Protein AF-A0A962Y9K4-F1 (afdb_monomer)

Sequence (153 aa):
ETKAPFVGHSGLPGYSQEDGKITQFDAKFTWKGKITIQTVYNKGKATDLSCYGRGTTPEDIENGDITLGFHESCHRADYVNYLKNNALPKPPELKIGMSASSYDTAAKAFNTAYDNYVKALRELWKKTDEVGHKLSTVESTGECYDHKIDEGS

pLDDT: mean 87.89, std 14.31, range [37.03, 97.81]

Structure (mmCIF, N/CA/C/O backbone):
data_AF-A0A962Y9K4-F1
#
_entry.id   AF-A0A962Y9K4-F1
#
loop_
_atom_site.group_PDB
_atom_site.id
_atom_site.type_symbol
_atom_site.label_atom_id
_atom_site.label_alt_id
_atom_site.label_comp_id
_atom_site.label_asym_id
_atom_site.label_entity_id
_atom_site.label_seq_id
_atom_site.pdbx_PDB_ins_code
_atom_site.Cartn_x
_atom_site.C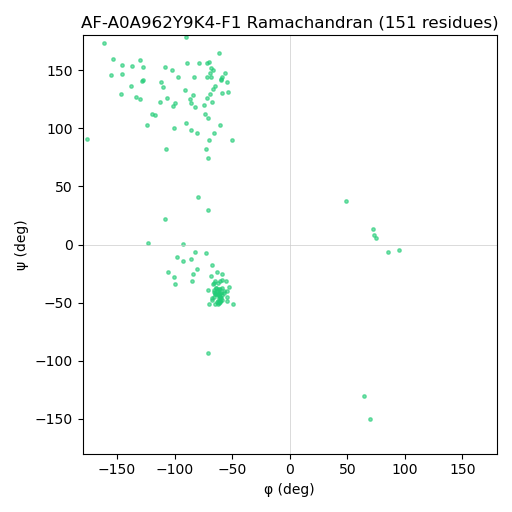artn_y
_atom_site.Cartn_z
_atom_site.occupancy
_atom_site.B_iso_or_equiv
_atom_site.auth_seq_id
_atom_site.auth_comp_id
_atom_site.auth_asym_id
_atom_site.auth_atom_id
_atom_site.pdbx_PDB_model_num
ATOM 1 N N . GLU A 1 1 ? 2.428 4.128 -12.870 1.00 56.69 1 GLU A N 1
ATOM 2 C CA . GLU A 1 1 ? 2.699 3.973 -11.436 1.00 56.69 1 GLU A CA 1
ATOM 3 C C . GLU A 1 1 ? 1.639 3.084 -10.798 1.00 56.69 1 GLU A C 1
ATOM 5 O O . GLU A 1 1 ? 0.447 3.411 -10.791 1.00 56.69 1 GLU A O 1
ATOM 10 N N . THR A 1 2 ? 2.056 1.926 -10.302 1.00 48.62 2 THR A N 1
ATOM 11 C CA . THR A 1 2 ? 1.215 1.029 -9.511 1.00 48.62 2 THR A CA 1
ATOM 12 C C . THR A 1 2 ? 1.013 1.610 -8.130 1.00 48.62 2 THR A C 1
ATOM 14 O O . THR A 1 2 ? 1.929 1.676 -7.321 1.00 48.62 2 THR A O 1
ATOM 17 N N . LYS A 1 3 ? -0.224 2.012 -7.845 1.00 50.84 3 LYS A N 1
ATOM 18 C CA . LYS A 1 3 ? -0.622 2.484 -6.522 1.00 50.84 3 LYS A CA 1
ATOM 19 C C . LYS A 1 3 ? -1.546 1.444 -5.917 1.00 50.84 3 LYS A C 1
ATOM 21 O O . LYS A 1 3 ? -2.464 0.952 -6.568 1.00 50.84 3 LYS A O 1
ATOM 26 N N . ALA A 1 4 ? -1.335 1.118 -4.650 1.00 41.47 4 ALA A N 1
ATOM 27 C CA . ALA A 1 4 ? -2.377 0.505 -3.842 1.00 41.47 4 ALA A CA 1
ATOM 28 C C . ALA A 1 4 ? -3.227 1.651 -3.262 1.00 41.47 4 ALA A C 1
ATOM 30 O O . ALA A 1 4 ? -2.793 2.270 -2.284 1.00 41.47 4 ALA A O 1
ATOM 31 N N . PRO A 1 5 ? -4.397 2.005 -3.842 1.00 41.22 5 PRO A N 1
ATOM 32 C CA . PRO A 1 5 ? -5.288 2.976 -3.224 1.00 41.22 5 PRO A CA 1
ATOM 33 C C . PRO A 1 5 ? -5.818 2.365 -1.930 1.00 41.22 5 PRO A C 1
ATOM 35 O O . PRO A 1 5 ? -6.758 1.572 -1.918 1.00 41.22 5 PRO A O 1
ATOM 38 N N . PHE A 1 6 ? -5.166 2.699 -0.825 1.00 40.12 6 PHE A N 1
ATOM 39 C CA . PHE A 1 6 ? -5.578 2.246 0.485 1.00 40.12 6 PHE A CA 1
ATOM 40 C C . PHE A 1 6 ? -6.341 3.363 1.189 1.00 40.12 6 PHE A C 1
ATOM 42 O O . PHE A 1 6 ? -5.749 4.303 1.719 1.00 40.12 6 PHE A O 1
ATOM 49 N N . VAL A 1 7 ? -7.668 3.249 1.166 1.00 38.88 7 VAL A N 1
ATOM 50 C CA . VAL A 1 7 ? -8.590 4.082 1.942 1.00 38.88 7 VAL A CA 1
ATOM 51 C C . VAL A 1 7 ? -9.157 3.203 3.051 1.00 38.88 7 VAL A C 1
ATOM 53 O O . VAL A 1 7 ? -10.216 2.600 2.912 1.00 38.88 7 VAL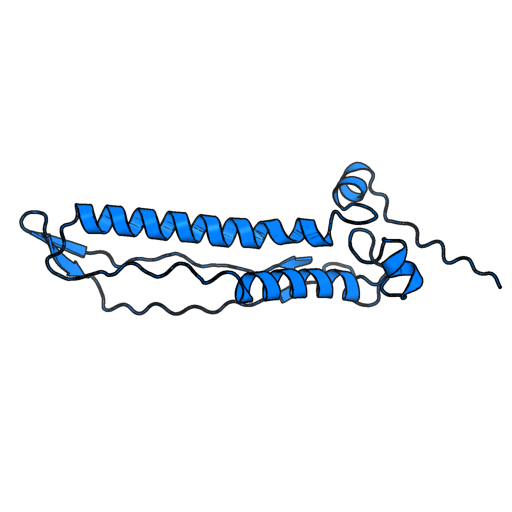 A O 1
ATOM 56 N N . GLY A 1 8 ? -8.400 3.064 4.135 1.00 37.03 8 GLY A N 1
ATOM 57 C CA . GLY A 1 8 ? -8.845 2.388 5.346 1.00 37.03 8 GLY A CA 1
ATOM 58 C C . GLY A 1 8 ? -8.858 3.380 6.498 1.00 37.03 8 GLY A C 1
ATOM 59 O O . GLY A 1 8 ? -7.799 3.827 6.920 1.00 37.03 8 GLY A O 1
ATOM 60 N N . HIS A 1 9 ? -10.043 3.739 6.991 1.00 44.59 9 HIS A N 1
ATOM 61 C CA . HIS A 1 9 ? -10.169 4.292 8.339 1.00 44.59 9 HIS A CA 1
ATOM 62 C C . HIS A 1 9 ? -10.251 3.103 9.292 1.00 44.59 9 HIS A C 1
ATOM 64 O O . HIS A 1 9 ? -11.073 2.208 9.090 1.00 44.59 9 HIS A O 1
ATOM 70 N N . SER A 1 10 ? -9.424 3.083 10.331 1.00 52.69 10 SER A N 1
ATOM 71 C CA . SER A 1 10 ? -9.381 2.033 11.353 1.00 52.69 10 SER A CA 1
ATOM 72 C C . SER A 1 10 ? -10.595 2.056 12.292 1.00 52.69 10 SER A C 1
ATOM 74 O O . SER A 1 10 ? -10.450 1.701 13.453 1.00 52.69 10 SER A O 1
ATOM 76 N N . GLY A 1 11 ? -11.768 2.501 11.819 1.00 64.69 11 GLY A N 1
ATOM 77 C CA . GLY A 1 11 ? -12.921 2.935 12.613 1.00 64.69 11 GLY A CA 1
ATOM 78 C C . GLY A 1 11 ? -13.323 1.940 13.695 1.00 64.69 11 GLY A C 1
ATOM 79 O O . GLY A 1 11 ? -14.121 1.036 13.455 1.00 64.69 11 GLY A O 1
ATOM 80 N N . LEU A 1 12 ? -12.744 2.105 14.883 1.00 78.69 12 LEU A N 1
ATOM 81 C CA . LEU A 1 12 ? -13.122 1.366 16.075 1.00 78.69 12 LEU A CA 1
ATOM 82 C C . LEU A 1 12 ? -14.486 1.894 16.543 1.00 78.69 12 LEU A C 1
ATOM 84 O O . LEU A 1 12 ? -14.764 3.086 16.381 1.00 78.69 12 LEU A O 1
ATOM 88 N N . PRO A 1 13 ? -15.358 1.027 17.080 1.00 86.25 13 PRO A N 1
ATOM 89 C CA . PRO A 1 13 ? -16.689 1.435 17.512 1.00 86.25 13 PRO A CA 1
ATOM 90 C C . PRO A 1 13 ? -16.596 2.422 18.680 1.00 86.25 13 PRO A C 1
ATOM 92 O O . PRO A 1 13 ? -15.852 2.187 19.628 1.00 86.25 13 PRO A O 1
ATOM 95 N N . GLY A 1 14 ? -17.394 3.489 18.654 1.00 87.12 14 GLY A N 1
ATOM 96 C CA . GLY A 1 14 ? -17.603 4.307 19.849 1.00 87.12 14 GLY A CA 1
ATOM 97 C C . GLY A 1 14 ? -18.242 3.496 20.986 1.00 87.12 14 GLY A C 1
ATOM 98 O O . GLY A 1 14 ? -18.729 2.374 20.777 1.00 87.12 14 GLY A O 1
ATOM 99 N N . TYR A 1 15 ? -18.192 4.034 22.204 1.00 90.88 15 TYR A N 1
ATOM 100 C CA . TYR A 1 15 ? -18.695 3.355 23.393 1.00 90.88 15 TYR A CA 1
ATOM 101 C C . TYR A 1 15 ? -19.308 4.315 24.413 1.00 90.88 15 TYR A C 1
ATOM 103 O O . TYR A 1 15 ? -18.915 5.475 24.531 1.00 90.88 15 TYR A O 1
ATOM 111 N N . SER A 1 16 ? -20.219 3.770 25.216 1.00 92.38 16 SER A N 1
ATOM 112 C CA . SER A 1 16 ? -20.703 4.371 26.460 1.00 92.38 16 SER A CA 1
ATOM 113 C C . SER A 1 16 ? -20.046 3.696 27.663 1.00 92.38 16 SER A C 1
ATOM 115 O O . SER A 1 16 ? -19.704 2.508 27.612 1.00 92.38 16 SER A O 1
ATOM 117 N N . GLN A 1 17 ? -19.866 4.446 28.750 1.00 94.31 17 GLN A N 1
ATOM 118 C CA . GLN A 1 17 ? -19.257 3.937 29.976 1.00 94.31 17 GLN A CA 1
ATOM 119 C C . GLN A 1 17 ? -19.984 4.389 31.242 1.00 94.31 17 GLN A C 1
ATOM 121 O O . GLN A 1 17 ? -20.570 5.469 31.280 1.00 94.31 17 GLN A O 1
ATOM 126 N N . GLU A 1 18 ? -19.858 3.577 32.286 1.00 94.31 18 GLU A N 1
ATOM 127 C CA . GLU A 1 18 ? -20.294 3.851 33.656 1.00 94.31 18 GLU A CA 1
ATOM 128 C C . GLU A 1 18 ? -19.195 3.370 34.612 1.00 94.31 18 GLU A C 1
ATOM 130 O O . GLU A 1 18 ? -18.577 2.328 34.375 1.00 94.31 18 GLU A O 1
ATOM 135 N N . ASP A 1 19 ? -18.865 4.167 35.631 1.00 95.06 19 ASP A N 1
ATOM 136 C CA . ASP A 1 19 ? -17.759 3.900 36.568 1.00 95.06 19 ASP A CA 1
ATOM 137 C C . ASP A 1 19 ? -16.424 3.527 35.883 1.00 95.06 19 ASP A C 1
ATOM 139 O O . ASP A 1 19 ? -15.669 2.659 36.330 1.00 95.06 19 ASP A O 1
ATOM 143 N N . GLY A 1 20 ? -16.135 4.169 34.743 1.00 92.25 20 GLY A N 1
ATOM 144 C CA . GLY A 1 20 ? -14.918 3.946 33.953 1.00 92.25 20 GLY A CA 1
ATOM 145 C C . GLY A 1 20 ? -14.877 2.621 33.181 1.00 92.25 20 GLY A C 1
ATOM 146 O O . GLY A 1 20 ? -13.833 2.272 32.617 1.00 92.25 20 GLY A O 1
ATOM 147 N N . LYS A 1 21 ? -15.983 1.867 33.150 1.00 95.81 21 LYS A N 1
ATOM 148 C CA . LYS A 1 21 ? -16.128 0.608 32.410 1.00 95.81 21 LYS A CA 1
ATOM 149 C C . LYS A 1 21 ? -17.099 0.766 31.256 1.00 95.81 21 LYS A C 1
ATOM 151 O O . LYS A 1 21 ? -18.157 1.367 31.391 1.00 95.81 21 LYS A O 1
ATOM 156 N N . ILE A 1 22 ? -16.757 0.158 30.130 1.00 94.25 22 ILE A N 1
ATOM 157 C CA . ILE A 1 22 ? -17.603 0.139 28.942 1.00 94.25 22 ILE A CA 1
ATOM 158 C C . ILE A 1 22 ? -18.845 -0.696 29.221 1.00 94.25 22 ILE A C 1
ATOM 160 O O . ILE A 1 22 ? -18.741 -1.880 29.540 1.00 94.25 22 ILE A O 1
ATOM 164 N N . THR A 1 23 ? -20.015 -0.097 29.056 1.00 95.94 23 THR A N 1
ATOM 165 C CA . THR A 1 23 ? -21.309 -0.771 29.219 1.00 95.94 23 THR A CA 1
ATOM 166 C C . THR A 1 23 ? -21.909 -1.159 27.874 1.00 95.94 23 THR A C 1
ATOM 168 O O . THR A 1 23 ? -22.612 -2.164 27.777 1.00 95.94 23 THR A O 1
ATOM 171 N N . GLN A 1 24 ? -21.576 -0.418 26.815 1.00 93.50 24 GLN A N 1
ATOM 172 C CA . GLN A 1 24 ? -22.113 -0.626 25.477 1.00 93.50 24 GLN A CA 1
ATOM 173 C C . GLN A 1 24 ? -21.155 -0.091 24.404 1.00 93.50 24 GLN A C 1
ATOM 175 O O . GLN A 1 24 ? -20.507 0.932 24.603 1.00 93.50 24 GLN A O 1
ATOM 180 N N . PHE A 1 25 ? -21.118 -0.764 23.250 1.00 91.25 25 PHE A N 1
ATOM 181 C CA . PHE A 1 25 ? -20.581 -0.211 22.004 1.00 91.25 25 PHE A CA 1
ATOM 182 C C . PHE A 1 25 ? -21.718 0.343 21.145 1.00 91.25 25 PHE A C 1
ATOM 184 O O . PHE A 1 25 ? -22.800 -0.248 21.089 1.00 91.25 25 PHE A O 1
ATOM 191 N N . ASP A 1 26 ? -21.458 1.438 20.439 1.00 87.00 26 ASP A N 1
ATOM 192 C CA . ASP A 1 26 ? -22.488 2.201 19.719 1.00 87.00 26 ASP A CA 1
ATOM 193 C C . ASP A 1 26 ? -23.094 1.435 18.532 1.00 87.00 26 ASP A C 1
ATOM 195 O O . ASP A 1 26 ? -24.179 1.761 18.053 1.00 87.00 26 ASP A O 1
ATOM 199 N N . ALA A 1 27 ? -22.421 0.382 18.060 1.00 80.50 27 ALA A N 1
ATOM 200 C CA . ALA A 1 27 ? -22.921 -0.491 17.009 1.00 80.50 27 ALA A CA 1
ATOM 201 C C . ALA A 1 27 ? -22.326 -1.901 17.097 1.00 80.50 27 ALA A C 1
ATOM 203 O O . ALA A 1 27 ? -21.245 -2.121 17.645 1.00 80.50 27 ALA A O 1
ATOM 204 N N . LYS A 1 28 ? -23.007 -2.868 16.468 1.00 81.12 28 LYS A N 1
ATOM 205 C CA . LYS A 1 28 ? -22.383 -4.148 16.109 1.00 81.12 28 LYS A CA 1
ATOM 206 C C . LYS A 1 28 ? -21.325 -3.887 15.041 1.00 81.12 28 LYS A C 1
ATOM 208 O O . LYS A 1 28 ? -21.604 -3.206 14.057 1.00 81.12 28 LYS A O 1
ATOM 213 N N . PHE A 1 29 ? -20.145 -4.469 15.201 1.00 81.81 29 PHE A N 1
ATOM 214 C CA . PHE A 1 29 ? -19.036 -4.278 14.271 1.00 81.81 29 PHE A CA 1
ATOM 215 C C . PHE A 1 29 ? -18.466 -5.614 13.794 1.00 81.81 29 PHE A C 1
ATOM 217 O O . PHE A 1 29 ? -18.558 -6.648 14.455 1.00 81.81 29 PHE A O 1
ATOM 224 N N . THR A 1 30 ? -17.884 -5.602 12.599 1.00 81.31 30 THR A N 1
ATOM 225 C CA . THR A 1 30 ? -17.120 -6.719 12.038 1.00 81.31 30 THR A CA 1
ATOM 226 C C . THR A 1 30 ? -16.006 -6.143 11.186 1.00 81.31 30 THR A C 1
ATOM 228 O O . THR A 1 30 ? -16.256 -5.319 10.309 1.00 81.31 30 THR A O 1
ATOM 231 N N . TRP A 1 31 ? -14.783 -6.603 11.418 1.00 79.00 31 TRP A N 1
ATOM 232 C CA . TRP A 1 31 ? -13.626 -6.176 10.644 1.00 79.00 31 TRP A CA 1
ATOM 233 C C . TRP A 1 31 ? -13.555 -6.965 9.341 1.00 79.00 31 TRP A C 1
ATOM 235 O O . TRP A 1 31 ? -13.427 -8.189 9.350 1.00 79.00 31 TRP A O 1
ATOM 245 N N . LYS A 1 32 ? -13.652 -6.262 8.212 1.00 80.69 32 LYS A N 1
ATOM 246 C CA . LYS A 1 32 ? -13.453 -6.814 6.868 1.00 80.69 32 LYS A CA 1
ATOM 247 C C . LYS A 1 32 ? -12.450 -5.941 6.129 1.00 80.69 32 LYS A C 1
ATOM 249 O O . LYS A 1 32 ? -12.490 -4.721 6.246 1.00 80.69 32 LYS A O 1
ATOM 254 N N . GLY A 1 33 ? -11.568 -6.569 5.360 1.00 75.19 33 GLY A N 1
ATOM 255 C CA . GLY A 1 33 ? -10.575 -5.878 4.546 1.00 75.19 33 GLY A CA 1
ATOM 256 C C . GLY A 1 33 ? -10.635 -6.349 3.101 1.00 75.19 33 GLY A C 1
ATOM 257 O O . GLY A 1 33 ? -10.817 -7.536 2.836 1.00 75.19 33 GLY A O 1
ATOM 258 N N . LYS A 1 34 ? -10.459 -5.416 2.166 1.00 83.38 34 LYS A N 1
ATOM 259 C CA . LYS A 1 34 ? -10.169 -5.701 0.761 1.00 83.38 34 LYS A CA 1
ATOM 260 C C . LYS A 1 34 ? -8.973 -4.853 0.362 1.00 83.38 34 LYS A C 1
ATOM 262 O O . LYS A 1 34 ? -9.016 -3.636 0.507 1.00 83.38 34 LYS A O 1
ATOM 267 N N . ILE A 1 35 ? -7.931 -5.495 -0.151 1.00 82.75 35 ILE A N 1
ATOM 268 C CA . ILE A 1 35 ? -6.773 -4.805 -0.717 1.00 82.75 35 ILE A CA 1
ATOM 269 C C . ILE A 1 35 ? -6.855 -4.949 -2.229 1.00 82.75 35 ILE A C 1
ATOM 271 O O . ILE A 1 35 ? -6.992 -6.056 -2.745 1.00 82.75 35 ILE A O 1
ATOM 275 N N . THR A 1 36 ? -6.803 -3.818 -2.926 1.00 87.31 36 THR A N 1
ATOM 276 C CA . THR A 1 36 ? -6.769 -3.774 -4.387 1.00 87.31 36 THR A CA 1
ATOM 277 C C . THR A 1 36 ? -5.406 -3.243 -4.802 1.00 87.31 36 THR A C 1
ATOM 279 O O . THR A 1 36 ? -5.024 -2.152 -4.388 1.00 87.31 36 THR A O 1
ATOM 282 N N . ILE A 1 37 ? -4.674 -4.020 -5.599 1.00 87.62 37 ILE A N 1
ATOM 283 C CA . ILE A 1 37 ? -3.434 -3.577 -6.241 1.00 87.62 37 ILE A CA 1
ATOM 284 C C . ILE A 1 37 ? -3.802 -3.206 -7.671 1.00 87.62 37 ILE A C 1
ATOM 286 O O . ILE A 1 37 ? -4.349 -4.043 -8.392 1.00 87.62 37 ILE A O 1
ATOM 290 N N . GLN A 1 38 ? -3.535 -1.964 -8.065 1.00 89.38 38 GLN A N 1
ATOM 291 C CA . GLN A 1 38 ? -3.880 -1.467 -9.388 1.00 89.38 38 GLN A CA 1
ATOM 292 C C . GLN A 1 38 ? -2.701 -0.725 -10.007 1.00 89.38 38 GLN A C 1
ATOM 294 O O . GLN A 1 38 ? -2.167 0.224 -9.436 1.00 89.38 38 GLN A O 1
ATOM 299 N N . THR A 1 39 ? -2.342 -1.133 -11.217 1.00 88.31 39 THR A N 1
ATOM 300 C CA . THR A 1 39 ? -1.408 -0.393 -12.059 1.00 88.31 39 THR A CA 1
ATOM 301 C C . THR A 1 39 ? -2.166 0.655 -12.858 1.00 88.31 39 THR A C 1
ATOM 303 O O . THR A 1 39 ? -3.124 0.323 -13.559 1.00 88.31 39 THR A O 1
ATOM 306 N N . VAL A 1 40 ? -1.747 1.917 -12.753 1.00 88.00 40 VAL A N 1
ATOM 307 C CA . VAL A 1 40 ? -2.276 3.015 -13.568 1.00 88.00 40 VAL A CA 1
ATOM 308 C C . VAL A 1 40 ? -1.131 3.607 -14.378 1.00 88.00 40 VAL A C 1
ATOM 310 O O . VAL A 1 40 ? -0.200 4.203 -13.834 1.00 88.00 40 VAL A O 1
ATOM 313 N N . TYR A 1 41 ? -1.192 3.431 -15.694 1.00 83.62 41 TYR A N 1
ATOM 314 C CA . TYR A 1 41 ? -0.275 4.075 -16.626 1.00 83.62 41 TYR A CA 1
ATOM 315 C C . TYR A 1 41 ? -0.830 5.465 -16.950 1.00 83.62 41 TYR A C 1
ATOM 317 O O . TYR A 1 41 ? -1.974 5.573 -17.379 1.00 83.62 41 TYR A O 1
ATOM 325 N N . ASN A 1 42 ? -0.057 6.526 -16.690 1.00 81.81 42 ASN A N 1
ATOM 326 C CA . ASN A 1 42 ? -0.497 7.904 -16.940 1.00 81.81 42 ASN A CA 1
ATOM 327 C C . ASN A 1 42 ? -0.550 8.194 -18.452 1.00 81.81 42 ASN A C 1
ATOM 329 O O . ASN A 1 42 ? -1.551 7.937 -19.109 1.00 81.81 42 ASN A O 1
ATOM 333 N N . LYS A 1 43 ? 0.533 8.741 -19.019 1.00 84.81 43 LYS A N 1
ATOM 334 C CA . LYS A 1 43 ? 0.648 9.003 -20.465 1.00 84.81 43 LYS A CA 1
ATOM 335 C C . LYS A 1 43 ? 1.312 7.857 -21.239 1.00 84.81 43 LYS A C 1
ATOM 337 O O . LYS A 1 43 ? 1.244 7.856 -22.462 1.00 84.81 43 LYS A O 1
ATOM 342 N N . GLY A 1 44 ? 1.960 6.929 -20.536 1.00 88.00 44 GLY A N 1
ATOM 343 C CA . GLY A 1 44 ? 2.647 5.783 -21.130 1.00 88.00 44 GLY A CA 1
ATOM 344 C C . GLY A 1 44 ? 1.752 4.556 -21.289 1.00 88.00 44 GLY A C 1
ATOM 345 O O . GLY A 1 44 ? 0.588 4.544 -20.881 1.00 88.00 44 GLY A O 1
ATOM 346 N N . LYS A 1 45 ? 2.325 3.502 -21.859 1.00 95.06 45 LYS A N 1
ATOM 347 C CA . LYS A 1 45 ? 1.721 2.184 -22.069 1.00 95.06 45 LYS A CA 1
ATOM 348 C C . LYS A 1 45 ? 2.661 1.099 -21.561 1.00 95.06 45 LYS A C 1
ATOM 350 O O . LYS A 1 45 ? 3.866 1.296 -21.477 1.00 95.06 45 LYS A O 1
ATOM 355 N N . ALA A 1 46 ? 2.115 -0.080 -21.280 1.00 96.00 46 ALA A N 1
ATOM 356 C CA . ALA A 1 46 ? 2.903 -1.217 -20.803 1.00 96.00 46 ALA A CA 1
ATOM 357 C C . ALA A 1 46 ? 4.028 -1.641 -21.771 1.00 96.00 46 ALA A C 1
ATOM 359 O O . ALA A 1 46 ? 5.012 -2.220 -21.337 1.00 96.00 46 ALA A O 1
ATOM 360 N N . THR A 1 47 ? 3.893 -1.360 -23.066 1.00 96.19 47 THR A N 1
ATOM 361 C CA . THR A 1 47 ? 4.901 -1.683 -24.088 1.00 96.19 47 THR A CA 1
ATOM 362 C C . THR A 1 47 ? 5.994 -0.630 -24.237 1.00 96.19 47 THR A C 1
ATOM 364 O O . THR A 1 47 ? 6.966 -0.885 -24.937 1.00 96.19 47 THR A O 1
ATOM 367 N N . ASP A 1 48 ? 5.827 0.556 -23.647 1.00 95.94 48 ASP A N 1
ATOM 368 C CA . ASP A 1 48 ? 6.831 1.616 -23.742 1.00 95.94 48 ASP A CA 1
ATOM 369 C C . ASP A 1 48 ? 8.072 1.223 -22.934 1.00 95.94 48 ASP A C 1
ATOM 371 O O . ASP A 1 48 ? 7.979 0.418 -22.009 1.00 95.94 48 ASP A O 1
ATOM 375 N N . LEU A 1 49 ? 9.233 1.788 -23.260 1.00 96.19 49 LEU A N 1
ATOM 376 C CA . LEU A 1 49 ? 10.463 1.541 -22.509 1.00 96.19 49 LEU A CA 1
ATOM 377 C C . LEU A 1 49 ? 10.394 2.158 -21.110 1.00 96.19 49 LEU A C 1
ATOM 379 O O . LEU A 1 49 ? 9.828 3.237 -20.909 1.00 96.19 49 LEU A O 1
ATOM 383 N N . SER A 1 50 ? 10.990 1.473 -20.140 1.00 96.06 50 SER A N 1
ATOM 384 C CA . SER A 1 50 ? 11.112 1.981 -18.783 1.00 96.06 50 SER A CA 1
ATOM 385 C C . SER A 1 50 ? 12.136 3.111 -18.740 1.00 96.06 50 SER A C 1
ATOM 387 O O . SER A 1 50 ? 13.269 2.960 -19.186 1.00 96.06 50 SER A O 1
ATOM 389 N N . CYS A 1 51 ? 11.741 4.259 -18.206 1.00 95.56 51 CYS A N 1
ATOM 390 C CA . CYS A 1 51 ? 12.605 5.435 -18.109 1.00 95.56 51 CYS A CA 1
ATOM 391 C C . CYS A 1 51 ? 13.571 5.349 -16.912 1.00 95.56 51 CYS A C 1
ATOM 393 O O . CYS A 1 51 ? 14.583 6.043 -16.904 1.00 95.56 51 CYS A O 1
ATOM 395 N N . TYR A 1 52 ? 13.255 4.526 -15.906 1.00 96.19 52 TYR A N 1
ATOM 396 C CA . TYR A 1 52 ? 13.981 4.390 -14.642 1.00 96.19 52 TYR A CA 1
ATOM 397 C C . TYR A 1 52 ? 13.623 3.066 -13.949 1.00 96.19 52 TYR A C 1
ATOM 399 O O . TYR A 1 52 ? 12.704 2.356 -14.358 1.00 96.19 52 TYR A O 1
ATOM 407 N N . GLY A 1 53 ? 14.302 2.741 -12.855 1.00 97.25 53 GLY A N 1
ATOM 408 C CA . GLY A 1 53 ? 13.991 1.588 -12.035 1.00 97.25 53 GLY A CA 1
ATOM 409 C C . GLY A 1 53 ? 14.316 0.269 -12.731 1.00 97.25 53 GLY A C 1
ATOM 410 O O . GLY A 1 53 ? 15.183 0.169 -13.607 1.00 97.25 53 GLY A O 1
ATOM 411 N N . ARG A 1 54 ? 13.547 -0.762 -12.381 1.00 97.81 54 ARG A N 1
ATOM 412 C CA . ARG A 1 54 ? 13.516 -2.010 -13.150 1.00 97.81 54 ARG A CA 1
ATOM 413 C C . ARG A 1 54 ? 13.184 -1.734 -14.615 1.00 97.81 54 ARG A C 1
ATOM 415 O O . ARG A 1 54 ? 12.369 -0.866 -14.937 1.00 97.81 54 ARG A O 1
ATOM 422 N N . GLY A 1 55 ? 13.872 -2.461 -15.482 1.00 96.75 55 GLY A N 1
ATOM 423 C CA . GLY A 1 55 ? 13.932 -2.232 -16.918 1.00 96.75 55 GLY A CA 1
ATOM 424 C C . GLY A 1 55 ? 15.131 -1.410 -17.370 1.00 96.75 55 GLY A C 1
ATOM 425 O O . GLY A 1 55 ? 15.324 -1.274 -18.564 1.00 96.75 55 GLY A O 1
ATOM 426 N N . THR A 1 56 ? 15.953 -0.886 -16.457 1.00 97.19 56 THR A N 1
ATOM 427 C CA . THR A 1 56 ? 17.142 -0.079 -16.808 1.00 97.19 56 THR A CA 1
ATOM 428 C C . THR A 1 56 ? 18.449 -0.635 -16.239 1.00 97.19 56 THR A C 1
ATOM 430 O O . THR A 1 56 ? 19.511 -0.036 -16.403 1.00 97.19 56 THR A O 1
ATOM 433 N N . THR A 1 57 ? 18.397 -1.771 -15.534 1.00 96.56 57 THR A N 1
ATOM 434 C CA . THR A 1 57 ? 19.615 -2.455 -15.081 1.00 96.56 57 THR A CA 1
ATOM 435 C C . THR A 1 57 ? 20.239 -3.251 -16.235 1.00 96.56 57 THR A C 1
ATOM 437 O O . THR A 1 57 ? 19.512 -3.656 -17.141 1.00 96.56 57 THR A O 1
ATOM 440 N N . PRO A 1 58 ? 21.554 -3.542 -16.205 1.00 95.25 58 PRO A N 1
ATOM 441 C CA . PRO A 1 58 ? 22.177 -4.396 -17.219 1.00 95.25 58 PRO A CA 1
ATOM 442 C C . PRO A 1 58 ? 21.500 -5.766 -17.365 1.00 95.25 58 PRO A C 1
ATOM 444 O O . PRO A 1 58 ? 21.299 -6.221 -18.482 1.00 95.25 58 PRO A O 1
ATOM 447 N N . GLU A 1 59 ? 21.093 -6.381 -16.250 1.00 95.81 59 GLU A N 1
ATOM 448 C CA . GLU A 1 59 ? 20.379 -7.665 -16.244 1.00 95.81 59 GLU A CA 1
ATOM 449 C C . GLU A 1 59 ? 18.998 -7.553 -16.903 1.00 95.81 59 GLU A C 1
ATOM 451 O O . GLU A 1 59 ? 18.621 -8.413 -17.694 1.00 95.81 59 GLU A O 1
ATOM 456 N N . ASP A 1 60 ? 18.245 -6.484 -16.620 1.00 96.94 60 ASP A N 1
ATOM 457 C CA . ASP A 1 60 ? 16.947 -6.280 -17.270 1.00 96.94 60 ASP A CA 1
ATOM 458 C C . ASP A 1 60 ? 17.116 -6.088 -18.789 1.00 96.94 60 ASP A C 1
ATOM 460 O O . ASP A 1 60 ? 16.315 -6.594 -19.571 1.00 96.94 60 ASP A O 1
ATOM 464 N N . ILE A 1 61 ? 18.176 -5.393 -19.218 1.00 95.56 61 ILE A N 1
ATOM 465 C CA . ILE A 1 61 ? 18.478 -5.154 -20.637 1.00 95.56 61 ILE A CA 1
ATOM 466 C C . ILE A 1 61 ? 18.869 -6.454 -21.342 1.00 95.56 61 ILE A C 1
ATOM 468 O O . ILE A 1 61 ? 18.316 -6.758 -22.397 1.00 95.56 61 ILE A O 1
ATOM 472 N N . GLU A 1 62 ? 19.768 -7.239 -20.747 1.00 94.94 62 GLU A N 1
ATOM 473 C CA . GLU A 1 62 ? 20.198 -8.539 -21.277 1.00 94.94 62 GLU A CA 1
ATOM 474 C C . GLU A 1 62 ? 19.015 -9.509 -21.437 1.00 94.94 62 GLU A C 1
ATOM 476 O O . GLU A 1 62 ? 18.922 -10.223 -22.435 1.00 94.94 62 GLU A O 1
ATOM 481 N N . ASN A 1 63 ? 18.066 -9.479 -20.498 1.00 95.62 63 ASN A N 1
ATOM 482 C CA . ASN A 1 63 ? 16.872 -10.325 -20.522 1.00 95.62 63 ASN A CA 1
ATOM 483 C C . ASN A 1 63 ? 15.733 -9.782 -21.409 1.00 95.62 63 ASN A C 1
ATOM 485 O O . ASN A 1 63 ? 14.725 -10.466 -21.596 1.00 95.62 63 ASN A O 1
ATOM 489 N N . GLY A 1 64 ? 15.857 -8.568 -21.959 1.00 95.44 64 GLY A N 1
ATOM 490 C CA . GLY A 1 64 ? 14.787 -7.907 -22.717 1.00 95.44 64 GLY A CA 1
ATOM 491 C C . GLY A 1 64 ? 13.621 -7.400 -21.854 1.00 95.44 64 GLY A C 1
ATOM 492 O O . GLY A 1 64 ? 12.579 -6.998 -22.376 1.00 95.44 64 GLY A O 1
ATOM 493 N N . ASP A 1 65 ? 13.800 -7.356 -20.538 1.00 97.50 65 ASP A N 1
ATOM 494 C CA . ASP A 1 65 ? 12.842 -6.910 -19.528 1.00 97.50 65 ASP A CA 1
ATOM 495 C C . ASP A 1 65 ? 12.795 -5.371 -19.418 1.00 97.50 65 ASP A C 1
ATOM 497 O O . ASP A 1 65 ? 12.719 -4.783 -18.348 1.00 97.50 65 ASP A O 1
ATOM 501 N N . ILE A 1 66 ? 12.831 -4.668 -20.546 1.00 97.19 66 ILE A N 1
ATOM 502 C CA . ILE A 1 66 ? 13.101 -3.219 -20.600 1.00 97.19 66 ILE A CA 1
ATOM 503 C C . ILE A 1 66 ? 11.853 -2.332 -20.571 1.00 97.19 66 ILE A C 1
ATOM 505 O O . ILE A 1 66 ? 11.943 -1.108 -20.654 1.00 97.19 66 ILE A O 1
ATOM 509 N N . THR A 1 67 ? 10.663 -2.925 -20.491 1.00 97.25 67 THR A N 1
ATOM 510 C CA . THR A 1 67 ? 9.399 -2.196 -20.668 1.00 97.25 67 THR A CA 1
ATOM 511 C C . THR A 1 67 ? 8.847 -1.622 -19.364 1.00 97.25 67 THR A C 1
ATOM 513 O O . THR A 1 67 ? 9.065 -2.139 -18.269 1.00 97.25 67 THR A O 1
ATOM 516 N N . LEU A 1 68 ? 8.022 -0.584 -19.477 1.00 96.19 68 LEU A N 1
ATOM 517 C CA . LEU A 1 68 ? 7.228 -0.040 -18.383 1.00 96.19 68 LEU A CA 1
ATOM 518 C C . LEU A 1 68 ? 6.253 -1.094 -17.829 1.00 96.19 68 LEU A C 1
ATOM 520 O O . LEU A 1 68 ? 5.941 -1.107 -16.644 1.00 96.19 68 LEU A O 1
ATOM 524 N N . GLY A 1 69 ? 5.773 -2.014 -18.665 1.00 97.06 69 GLY A N 1
ATOM 525 C CA . GLY A 1 69 ? 4.969 -3.159 -18.243 1.00 97.06 69 GLY A CA 1
ATOM 526 C C . GLY A 1 69 ? 5.721 -4.073 -17.281 1.00 97.06 69 GLY A C 1
ATOM 527 O O . GLY A 1 69 ? 5.170 -4.447 -16.244 1.00 97.06 69 GLY A O 1
ATOM 528 N N . PHE A 1 70 ? 6.982 -4.377 -17.593 1.00 97.75 70 PHE A N 1
ATOM 529 C CA . PHE A 1 70 ? 7.863 -5.131 -16.707 1.00 97.75 70 PHE A CA 1
ATOM 530 C C . PHE A 1 70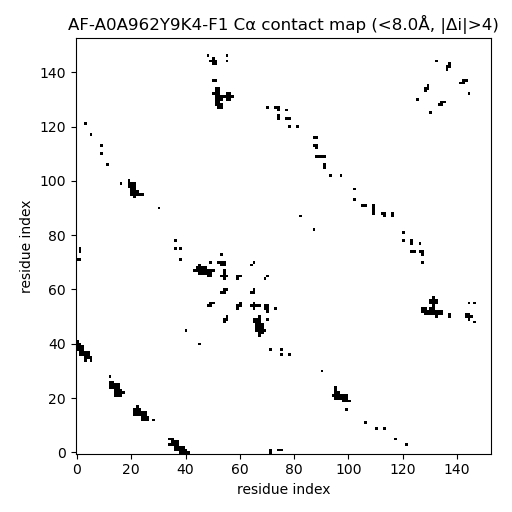 ? 8.106 -4.388 -15.392 1.00 97.75 70 PHE A C 1
ATOM 532 O O . PHE A 1 70 ? 7.836 -4.943 -14.326 1.00 97.75 70 PHE A O 1
ATOM 539 N N . HIS A 1 71 ? 8.500 -3.117 -15.470 1.00 97.06 71 HIS A N 1
ATOM 540 C CA . HIS A 1 71 ? 8.699 -2.253 -14.308 1.00 97.06 71 HIS A CA 1
ATOM 541 C C . HIS A 1 71 ? 7.492 -2.289 -13.352 1.00 97.06 71 HIS A C 1
ATOM 543 O O . HIS A 1 71 ? 7.612 -2.586 -12.165 1.00 97.06 71 HIS A O 1
ATOM 549 N N . GLU A 1 72 ? 6.282 -2.079 -13.869 1.00 95.81 72 GLU A N 1
ATOM 550 C CA . GLU A 1 72 ? 5.066 -2.101 -13.048 1.00 95.81 72 GLU A CA 1
ATOM 551 C C . GLU A 1 72 ? 4.714 -3.501 -12.516 1.00 95.81 72 GLU A C 1
ATOM 553 O O . GLU A 1 72 ? 4.102 -3.642 -11.451 1.00 95.81 72 GLU A O 1
ATOM 558 N N . SER A 1 73 ? 5.122 -4.560 -13.221 1.00 96.56 73 SER A N 1
ATOM 559 C CA . SER A 1 73 ? 4.987 -5.934 -12.732 1.00 96.56 73 SER A CA 1
ATOM 560 C C . SER A 1 73 ? 5.874 -6.195 -11.508 1.00 96.56 73 SER A C 1
ATOM 562 O O . SER A 1 73 ? 5.433 -6.895 -10.590 1.00 96.56 73 SER A O 1
ATOM 564 N N . CYS A 1 74 ? 7.058 -5.573 -11.437 1.00 97.19 74 CYS A N 1
ATOM 565 C CA . CYS A 1 74 ? 7.946 -5.638 -10.276 1.00 97.19 74 CYS A CA 1
ATOM 566 C C . CYS A 1 74 ? 7.322 -4.949 -9.057 1.00 97.19 74 CYS A C 1
ATOM 568 O O . CYS A 1 74 ? 7.236 -5.573 -7.999 1.00 97.19 74 CYS A O 1
ATOM 570 N N . HIS A 1 75 ? 6.745 -3.751 -9.223 1.00 96.25 75 HIS A N 1
ATOM 571 C CA . HIS A 1 75 ? 5.968 -3.094 -8.158 1.00 96.25 75 HIS A CA 1
ATOM 572 C C . HIS A 1 75 ? 4.859 -3.996 -7.625 1.00 96.25 75 HIS A C 1
ATOM 574 O O . HIS A 1 75 ? 4.705 -4.189 -6.416 1.00 96.25 75 HIS A O 1
ATOM 580 N N . ARG A 1 76 ? 4.070 -4.598 -8.525 1.00 95.69 76 ARG A N 1
ATOM 581 C CA . ARG A 1 76 ? 3.010 -5.536 -8.134 1.00 95.69 76 ARG A CA 1
ATOM 582 C C . ARG A 1 76 ? 3.576 -6.723 -7.353 1.00 95.69 76 ARG A C 1
ATOM 584 O O . ARG A 1 76 ? 2.965 -7.127 -6.360 1.00 95.69 76 ARG A O 1
ATOM 591 N N . ALA A 1 77 ? 4.695 -7.294 -7.795 1.00 96.31 77 ALA A N 1
ATOM 592 C CA . ALA A 1 77 ? 5.350 -8.401 -7.108 1.00 96.31 77 ALA A CA 1
ATOM 593 C C . ALA A 1 77 ? 5.813 -7.994 -5.701 1.00 96.31 77 ALA A C 1
ATOM 595 O O . ALA A 1 77 ? 5.546 -8.734 -4.752 1.00 96.31 77 ALA A O 1
ATOM 596 N N . ASP A 1 78 ? 6.391 -6.800 -5.539 1.00 96.00 78 ASP A N 1
ATOM 597 C CA . ASP A 1 78 ? 6.793 -6.243 -4.244 1.00 96.00 78 ASP A CA 1
ATOM 598 C C . ASP A 1 78 ? 5.603 -6.107 -3.286 1.00 96.00 78 ASP A C 1
ATOM 600 O O . ASP A 1 78 ? 5.663 -6.580 -2.145 1.00 96.00 78 ASP A O 1
ATOM 604 N N . TYR A 1 79 ? 4.485 -5.541 -3.757 1.00 94.88 79 TYR A N 1
ATOM 605 C CA . TYR A 1 79 ? 3.254 -5.434 -2.970 1.00 94.88 79 TYR A CA 1
ATOM 606 C C . TYR A 1 79 ? 2.709 -6.806 -2.565 1.00 94.88 79 TYR A C 1
ATOM 608 O O . TYR A 1 79 ? 2.404 -7.034 -1.394 1.00 94.88 79 TYR A O 1
ATOM 616 N N . VAL A 1 80 ? 2.598 -7.748 -3.507 1.00 94.94 80 VAL A N 1
ATOM 617 C CA . VAL A 1 80 ? 2.102 -9.106 -3.224 1.00 94.94 80 VAL A CA 1
ATOM 618 C C . VAL A 1 80 ? 3.010 -9.819 -2.226 1.00 94.94 80 VAL A C 1
ATOM 620 O O . VAL A 1 80 ? 2.516 -10.468 -1.304 1.00 94.94 80 VAL A O 1
ATOM 623 N N . ASN A 1 81 ? 4.327 -9.698 -2.386 1.00 96.06 81 ASN A N 1
ATOM 624 C CA . ASN A 1 81 ? 5.293 -10.318 -1.493 1.00 96.06 81 ASN A CA 1
ATOM 625 C C . ASN A 1 81 ? 5.200 -9.736 -0.077 1.00 96.06 81 ASN A C 1
ATOM 627 O O . ASN A 1 81 ? 5.210 -10.484 0.901 1.00 96.06 81 ASN A O 1
ATOM 631 N N . TYR A 1 82 ? 5.034 -8.418 0.051 1.00 95.31 82 TYR A N 1
ATOM 632 C CA . TYR A 1 82 ? 4.813 -7.791 1.349 1.00 95.31 82 TYR A CA 1
ATOM 633 C C . TYR A 1 82 ? 3.532 -8.305 2.009 1.00 95.31 82 TYR A C 1
ATOM 635 O O . TYR A 1 82 ? 3.587 -8.753 3.150 1.00 95.31 82 TYR A O 1
ATOM 643 N N . LEU A 1 83 ? 2.407 -8.327 1.290 1.00 94.06 83 LEU A N 1
ATOM 644 C CA . LEU A 1 83 ? 1.118 -8.786 1.823 1.00 94.06 83 LEU A CA 1
ATOM 645 C C . LEU A 1 83 ? 1.127 -10.264 2.241 1.00 94.06 83 LEU A C 1
ATOM 647 O O . LEU A 1 83 ? 0.446 -10.633 3.194 1.00 94.06 83 LEU A O 1
ATOM 651 N N . LYS A 1 84 ? 1.889 -11.114 1.543 1.00 94.50 84 LYS A N 1
ATOM 652 C CA . LYS A 1 84 ? 2.039 -12.535 1.896 1.00 94.50 84 LYS A CA 1
ATOM 653 C C . LYS A 1 84 ? 2.864 -12.743 3.164 1.00 94.50 84 LYS A C 1
ATOM 655 O O . LYS A 1 84 ? 2.544 -13.626 3.950 1.00 94.50 84 LYS A O 1
ATOM 660 N N . ASN A 1 85 ? 3.917 -11.949 3.345 1.00 96.56 85 ASN A N 1
ATOM 661 C CA . ASN A 1 85 ? 4.879 -12.139 4.434 1.00 96.56 85 ASN A CA 1
ATOM 662 C C . ASN A 1 85 ? 4.618 -11.248 5.653 1.00 96.56 85 ASN A C 1
ATOM 664 O O . ASN A 1 85 ? 5.220 -11.453 6.702 1.00 96.56 85 ASN A O 1
ATOM 668 N N . ASN A 1 86 ? 3.729 -10.265 5.534 1.00 94.56 86 ASN A N 1
ATOM 669 C CA . ASN A 1 86 ? 3.391 -9.337 6.604 1.00 94.56 86 ASN A CA 1
ATOM 670 C C . ASN A 1 86 ? 1.885 -9.400 6.827 1.00 94.56 86 ASN A C 1
ATOM 672 O O . ASN A 1 86 ? 1.096 -8.846 6.054 1.00 94.56 86 ASN A O 1
ATOM 676 N N . ALA A 1 87 ? 1.491 -10.087 7.897 1.00 91.25 87 ALA A N 1
ATOM 677 C CA . ALA A 1 87 ? 0.101 -10.143 8.314 1.00 91.25 87 ALA A CA 1
ATOM 678 C C . ALA A 1 87 ? -0.425 -8.732 8.612 1.00 91.25 87 ALA A C 1
ATOM 680 O O . ALA A 1 87 ? 0.283 -7.895 9.177 1.00 91.25 87 ALA A O 1
ATOM 681 N N . LEU A 1 88 ? -1.686 -8.483 8.258 1.00 88.81 88 LEU A N 1
ATOM 682 C CA . LEU A 1 88 ? -2.378 -7.272 8.685 1.00 88.81 88 LEU A CA 1
ATOM 683 C C . LEU A 1 88 ? -2.413 -7.208 10.221 1.00 88.81 88 LEU A C 1
ATOM 685 O O . LEU A 1 88 ? -2.594 -8.249 10.864 1.00 88.81 88 LEU A O 1
ATOM 689 N N . PRO A 1 89 ? -2.302 -6.011 10.824 1.00 91.12 89 PRO A N 1
ATOM 690 C CA . PRO A 1 89 ? -2.477 -5.856 12.261 1.00 91.12 89 PRO A CA 1
ATOM 691 C C . PRO A 1 89 ? -3.809 -6.450 12.720 1.00 91.12 89 PRO A C 1
ATOM 693 O O . PRO A 1 89 ? -4.859 -6.193 12.126 1.00 91.12 89 PRO A O 1
ATOM 696 N N . LYS A 1 90 ? -3.767 -7.262 13.780 1.00 89.62 90 LYS A N 1
ATOM 697 C CA . LYS A 1 90 ? -4.969 -7.866 14.360 1.00 89.62 90 LYS A CA 1
ATOM 698 C C . LYS A 1 90 ? -5.799 -6.764 15.037 1.00 89.62 90 LYS A C 1
ATOM 700 O O . LYS A 1 90 ? -5.237 -6.026 15.848 1.00 89.62 90 LYS A O 1
ATOM 705 N N . PRO A 1 91 ? -7.111 -6.659 14.759 1.00 88.44 91 PRO A N 1
ATOM 706 C CA . PRO A 1 91 ? -7.991 -5.768 15.507 1.00 88.44 91 PRO A CA 1
ATOM 707 C C . PRO A 1 91 ? -7.950 -6.065 17.014 1.00 88.44 91 PRO A C 1
ATOM 709 O O . PRO A 1 91 ? -7.774 -7.227 17.399 1.00 88.44 91 PRO A O 1
ATOM 712 N N . PRO A 1 92 ? -8.123 -5.049 17.876 1.00 90.00 92 PRO A N 1
ATOM 713 C CA . PRO A 1 92 ? -8.108 -5.249 19.316 1.00 90.00 92 PRO A CA 1
ATOM 714 C C . PRO A 1 92 ? -9.309 -6.088 19.768 1.00 90.00 92 PRO A C 1
ATOM 716 O O . PRO A 1 92 ? -10.390 -6.043 19.178 1.00 90.00 92 PRO A O 1
ATOM 719 N N . GLU A 1 93 ? 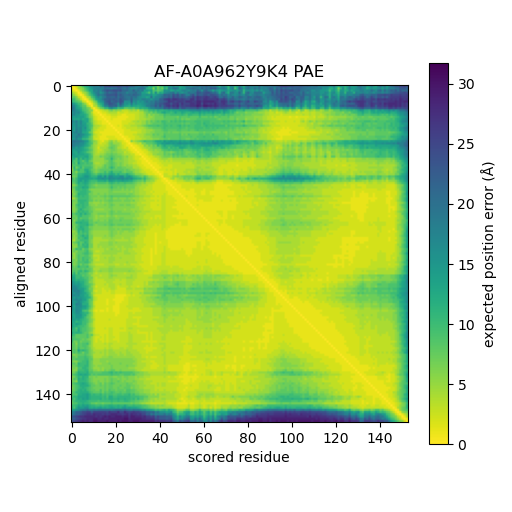-9.125 -6.844 20.849 1.00 90.56 93 GLU A N 1
ATOM 720 C CA . GLU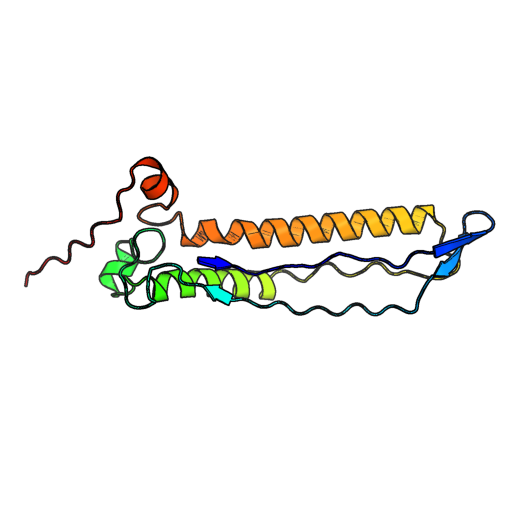 A 1 93 ? -10.204 -7.603 21.481 1.00 90.56 93 GLU A CA 1
ATOM 721 C C . GLU A 1 93 ? -11.030 -6.675 22.374 1.00 90.56 93 GLU A C 1
ATOM 723 O O . GLU A 1 93 ? -10.681 -6.391 23.520 1.00 90.56 93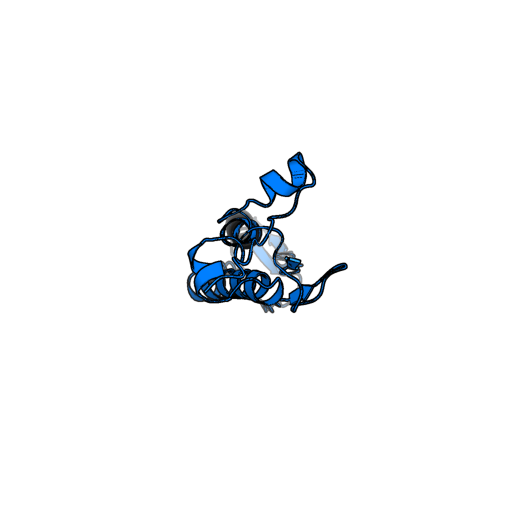 GLU A O 1
ATOM 728 N N . LEU A 1 94 ? -12.126 -6.171 21.813 1.00 90.00 94 LEU A N 1
ATOM 729 C CA . LEU A 1 94 ? -13.046 -5.263 22.488 1.00 90.00 94 LEU A CA 1
ATOM 730 C C . LEU A 1 94 ? -14.159 -6.051 23.184 1.00 90.00 94 LEU A C 1
ATOM 732 O O . LEU A 1 94 ? -14.766 -6.937 22.579 1.00 90.00 94 LEU A O 1
ATOM 736 N N . LYS A 1 95 ? -14.455 -5.723 24.446 1.00 92.75 95 LYS A N 1
ATOM 737 C CA . LYS A 1 95 ? -15.501 -6.399 25.230 1.00 92.75 95 LYS A CA 1
ATOM 738 C C . LYS A 1 95 ? -16.213 -5.454 26.190 1.00 92.75 95 LYS A C 1
ATOM 740 O O . LYS A 1 95 ? -15.594 -4.563 26.763 1.00 92.75 95 LYS A O 1
ATOM 745 N N . ILE A 1 96 ? -17.502 -5.702 26.414 1.00 94.75 96 ILE A N 1
ATOM 746 C CA . ILE A 1 96 ? -18.262 -5.042 27.483 1.00 94.75 96 ILE A CA 1
ATOM 747 C C . ILE A 1 96 ? -17.605 -5.366 28.835 1.00 94.75 96 ILE A C 1
ATOM 749 O O . ILE A 1 96 ? -17.100 -6.470 29.051 1.00 94.75 96 ILE A O 1
ATOM 753 N N . GLY A 1 97 ? -17.574 -4.382 29.728 1.00 96.12 97 GLY A N 1
ATOM 754 C CA . GLY A 1 97 ? -16.958 -4.450 31.050 1.00 96.12 97 GLY A CA 1
ATOM 755 C C . GLY A 1 97 ? -15.457 -4.148 31.073 1.00 96.12 97 GLY A C 1
ATOM 756 O O . GLY A 1 97 ? -14.886 -4.062 32.162 1.00 96.12 97 GLY A O 1
ATOM 757 N N . MET A 1 98 ? -14.798 -3.973 29.918 1.00 96.94 98 MET A N 1
ATOM 758 C CA . MET A 1 98 ? -13.417 -3.477 29.895 1.00 96.94 98 MET A CA 1
ATOM 759 C C . MET A 1 98 ? -13.360 -2.015 30.348 1.00 96.94 98 MET A C 1
ATOM 761 O O . MET A 1 98 ? -14.320 -1.272 30.157 1.00 96.94 98 MET A O 1
ATOM 765 N N . SER A 1 99 ? -12.238 -1.586 30.927 1.00 97.38 99 SER A N 1
ATOM 766 C CA . SER A 1 99 ? -12.075 -0.169 31.259 1.00 97.38 99 SER A CA 1
ATOM 767 C C . SER A 1 99 ? -11.926 0.675 29.990 1.00 97.38 99 SER A C 1
ATOM 769 O O . SER A 1 99 ? -11.317 0.218 29.015 1.00 97.38 99 SER A O 1
ATOM 771 N N . ALA A 1 100 ? -12.420 1.911 30.015 1.00 91.06 100 ALA A N 1
ATOM 772 C CA . ALA A 1 100 ? -12.207 2.868 28.928 1.00 91.06 100 ALA A CA 1
ATOM 773 C C . ALA A 1 100 ? -10.719 3.102 28.641 1.00 91.06 100 ALA A C 1
ATOM 775 O O . ALA A 1 100 ? -10.291 3.077 27.494 1.00 91.06 100 ALA A O 1
ATOM 776 N N . SER A 1 101 ? -9.889 3.184 29.683 1.00 93.06 101 SER A N 1
ATOM 777 C CA . SER A 1 101 ? -8.436 3.319 29.524 1.00 93.06 101 SER A CA 1
ATOM 778 C C . SER A 1 101 ? -7.801 2.119 28.804 1.00 93.06 101 SER A C 1
ATOM 780 O O . SER A 1 101 ? -6.925 2.290 27.949 1.00 93.06 101 SER A O 1
ATOM 782 N N . SER A 1 102 ? -8.259 0.894 29.094 1.00 94.75 102 SER A N 1
ATOM 783 C CA . SER A 1 102 ? -7.823 -0.303 28.364 1.00 94.75 102 SER A CA 1
ATOM 784 C C . SER A 1 102 ? -8.250 -0.253 26.898 1.00 94.75 102 SER A C 1
ATOM 786 O O . SER A 1 102 ? -7.483 -0.678 26.034 1.00 94.75 102 SER A O 1
ATOM 788 N N . TYR A 1 103 ? -9.444 0.270 26.615 1.00 93.06 103 TYR A N 1
ATOM 789 C CA . TYR A 1 103 ? -9.921 0.459 25.249 1.00 93.06 103 TYR A CA 1
ATOM 790 C C . TYR A 1 103 ? -9.056 1.477 24.512 1.00 93.06 103 TYR A C 1
ATOM 792 O O . TYR A 1 103 ? -8.529 1.149 23.454 1.00 93.06 103 TYR A O 1
ATOM 800 N N . ASP A 1 104 ? -8.830 2.658 25.088 1.00 90.31 104 ASP A N 1
ATOM 801 C CA . ASP A 1 104 ? -8.062 3.733 24.453 1.00 90.31 104 ASP A CA 1
ATOM 802 C C . ASP A 1 104 ? -6.622 3.288 24.167 1.00 90.31 104 ASP A C 1
ATOM 804 O O . ASP A 1 104 ? -6.062 3.564 23.103 1.00 90.31 104 ASP A O 1
ATOM 808 N N . THR A 1 105 ? -6.034 2.524 25.091 1.00 93.94 105 THR A N 1
ATOM 809 C CA . THR A 1 105 ? -4.705 1.925 24.916 1.00 93.94 105 THR A CA 1
ATOM 810 C C . THR A 1 105 ? -4.685 0.939 23.748 1.00 93.94 105 THR A C 1
ATOM 812 O O . THR A 1 105 ? -3.820 1.034 22.874 1.00 93.94 105 THR A O 1
ATOM 815 N N . ALA A 1 106 ? -5.647 0.013 23.695 1.00 92.88 106 ALA A N 1
ATOM 816 C CA . ALA A 1 106 ? -5.739 -0.978 22.625 1.00 92.88 106 ALA A CA 1
ATOM 817 C C . ALA A 1 106 ? -6.034 -0.325 21.264 1.00 92.88 106 ALA A C 1
ATOM 819 O O . ALA A 1 106 ? -5.443 -0.702 20.251 1.00 92.88 106 ALA A O 1
ATOM 820 N N . ALA A 1 107 ? -6.893 0.694 21.254 1.00 90.00 107 ALA A N 1
ATOM 821 C CA . ALA A 1 107 ? -7.238 1.484 20.084 1.00 90.00 107 ALA A CA 1
ATOM 822 C C . ALA A 1 107 ? -6.015 2.200 19.510 1.00 90.00 107 ALA A C 1
ATOM 824 O O . ALA A 1 107 ? -5.704 2.073 18.324 1.00 90.00 107 ALA A O 1
ATOM 825 N N . LYS A 1 108 ? -5.268 2.906 20.364 1.00 90.62 108 LYS A N 1
ATOM 826 C CA . LYS A 1 108 ? -4.041 3.603 19.969 1.00 90.62 108 LYS A CA 1
ATOM 827 C C . LYS A 1 108 ? -2.981 2.636 19.445 1.00 90.62 108 LYS A C 1
ATOM 829 O O . LYS A 1 108 ? -2.342 2.928 18.432 1.00 90.62 108 LYS A O 1
ATOM 834 N N . ALA A 1 109 ? -2.800 1.493 20.109 1.00 93.56 109 ALA A N 1
ATOM 835 C CA . ALA A 1 109 ? -1.853 0.468 19.682 1.00 93.56 109 ALA A CA 1
ATOM 836 C C . ALA A 1 109 ? -2.211 -0.089 18.296 1.00 93.56 109 ALA A C 1
ATOM 838 O O . ALA A 1 109 ? -1.345 -0.166 17.424 1.00 93.56 109 ALA A O 1
ATOM 839 N N . PHE A 1 110 ? -3.488 -0.408 18.069 1.00 92.50 110 PHE A N 1
ATOM 840 C CA . PHE A 1 110 ? -3.972 -0.888 16.777 1.00 92.50 110 PHE A CA 1
ATOM 841 C C . PHE A 1 110 ? -3.786 0.149 15.665 1.00 92.50 110 PHE A C 1
ATOM 843 O O . PHE A 1 110 ? -3.217 -0.180 14.626 1.00 92.50 110 PHE A O 1
ATOM 850 N N . ASN A 1 111 ? -4.188 1.402 15.899 1.00 89.50 111 ASN A N 1
ATOM 851 C CA . ASN A 1 111 ? -4.042 2.483 14.919 1.00 89.50 111 ASN A CA 1
ATOM 852 C C . ASN A 1 111 ? -2.573 2.702 14.545 1.00 89.50 111 ASN A C 1
ATOM 854 O O . ASN A 1 111 ? -2.236 2.731 13.369 1.00 89.50 111 ASN A O 1
ATOM 858 N N . THR A 1 112 ? -1.683 2.741 15.539 1.00 93.25 112 THR A N 1
ATOM 859 C CA . THR A 1 112 ? -0.238 2.880 15.302 1.00 93.25 112 THR A CA 1
ATOM 860 C C . THR A 1 112 ? 0.312 1.717 14.471 1.00 93.25 112 THR A C 1
ATOM 862 O O . THR A 1 112 ? 1.071 1.928 13.527 1.00 93.25 112 THR A O 1
ATOM 865 N N . ALA A 1 113 ? -0.064 0.477 14.801 1.00 94.25 113 ALA A N 1
ATOM 866 C CA . ALA A 1 113 ? 0.376 -0.701 14.055 1.00 94.25 113 ALA A CA 1
ATOM 867 C C . ALA A 1 113 ? -0.127 -0.674 12.603 1.00 94.25 113 ALA A C 1
ATOM 869 O O . ALA A 1 113 ? 0.614 -1.017 11.682 1.00 94.25 113 ALA A O 1
ATOM 870 N N . TYR A 1 114 ? -1.364 -0.231 12.398 1.00 91.00 114 TYR A N 1
ATOM 871 C CA . TYR A 1 114 ? -1.975 -0.082 11.084 1.00 91.00 114 TYR A CA 1
ATOM 8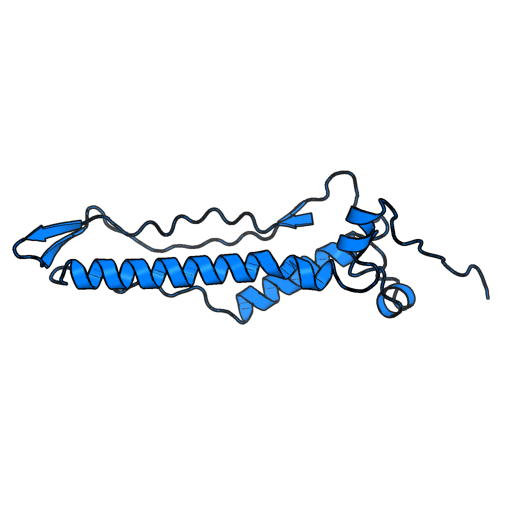72 C C . TYR A 1 114 ? -1.323 1.017 10.247 1.00 91.00 114 TYR A C 1
ATOM 874 O O . TYR A 1 114 ? -0.954 0.764 9.101 1.00 91.00 114 TYR A O 1
ATOM 882 N N . ASP A 1 115 ? -1.084 2.191 10.826 1.00 91.25 115 ASP A N 1
ATOM 883 C CA . ASP A 1 115 ? -0.395 3.292 10.153 1.00 91.25 115 ASP A CA 1
ATOM 884 C C . ASP A 1 115 ? 1.023 2.888 9.742 1.00 91.25 115 ASP A C 1
ATOM 886 O O . ASP A 1 115 ? 1.447 3.152 8.615 1.00 91.25 115 ASP A O 1
ATOM 890 N N . ASN A 1 116 ? 1.739 2.173 10.613 1.00 94.19 116 ASN A N 1
ATOM 891 C CA . ASN A 1 116 ? 3.064 1.640 10.300 1.00 94.19 116 ASN A CA 1
ATOM 892 C C . ASN A 1 116 ? 3.020 0.609 9.165 1.00 94.19 116 ASN A C 1
ATOM 894 O O . ASN A 1 116 ? 3.864 0.660 8.270 1.00 94.19 116 ASN A O 1
ATOM 898 N N . TYR A 1 117 ? 2.034 -0.292 9.170 1.00 93.62 117 TYR A N 1
ATOM 899 C CA . TYR A 1 117 ? 1.834 -1.270 8.100 1.00 93.62 117 TYR A CA 1
ATOM 900 C C . TYR A 1 117 ? 1.586 -0.582 6.752 1.00 93.62 117 TYR A C 1
ATOM 902 O O . TYR A 1 117 ? 2.245 -0.880 5.756 1.00 93.62 117 TYR A O 1
ATOM 910 N N . VAL A 1 118 ? 0.672 0.392 6.720 1.00 89.81 118 VAL A N 1
ATOM 911 C CA . VAL A 1 118 ? 0.334 1.147 5.504 1.00 89.81 118 VAL A CA 1
ATOM 912 C C . VAL A 1 118 ? 1.516 1.990 5.034 1.00 89.81 118 VAL A C 1
ATOM 914 O O . VAL A 1 118 ? 1.780 2.047 3.835 1.00 89.81 118 VAL A O 1
ATOM 917 N N . LYS A 1 119 ? 2.254 2.622 5.952 1.00 92.38 119 LYS A N 1
ATOM 918 C CA . LYS A 1 119 ? 3.470 3.375 5.627 1.00 92.38 119 LYS A CA 1
ATOM 919 C C . LYS A 1 119 ? 4.518 2.470 4.985 1.00 92.38 119 LYS A C 1
ATOM 921 O O . LYS A 1 119 ? 5.029 2.811 3.927 1.00 92.38 119 LYS A O 1
ATOM 926 N N . ALA A 1 120 ? 4.804 1.316 5.581 1.00 93.75 120 ALA A N 1
ATOM 927 C CA . ALA A 1 120 ? 5.762 0.363 5.029 1.00 93.75 120 ALA A CA 1
ATOM 928 C C . ALA A 1 120 ? 5.345 -0.122 3.635 1.00 93.75 120 ALA A C 1
ATOM 930 O O . ALA A 1 120 ? 6.179 -0.184 2.738 1.00 93.75 120 ALA A O 1
ATOM 93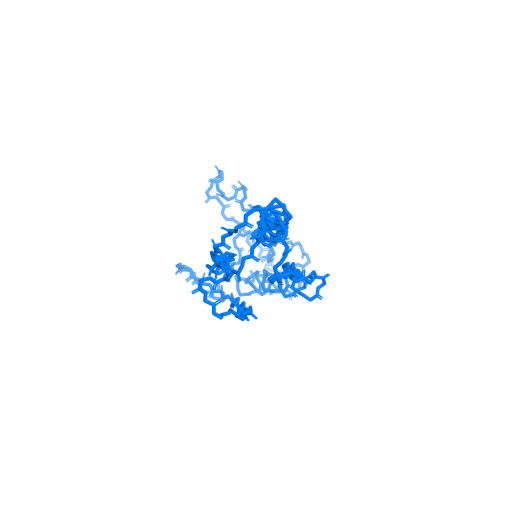1 N N . LEU A 1 121 ? 4.052 -0.395 3.437 1.00 91.75 121 LEU A N 1
ATOM 932 C CA . LEU A 1 121 ? 3.507 -0.769 2.137 1.00 91.75 121 LEU A CA 1
ATOM 933 C C . LEU A 1 121 ? 3.682 0.364 1.114 1.00 91.75 121 LEU A C 1
ATOM 935 O O . LEU A 1 121 ? 4.118 0.109 -0.002 1.00 91.75 121 LEU A O 1
ATOM 939 N N . ARG A 1 122 ? 3.414 1.622 1.493 1.00 89.81 122 ARG A N 1
ATOM 940 C CA . ARG A 1 122 ? 3.622 2.787 0.617 1.00 89.81 122 ARG A CA 1
ATOM 941 C C . ARG A 1 122 ? 5.076 2.948 0.202 1.00 89.81 122 ARG A C 1
ATOM 943 O O . ARG A 1 122 ? 5.304 3.251 -0.951 1.00 89.81 122 ARG A O 1
ATOM 950 N N . GLU A 1 123 ? 6.040 2.698 1.078 1.00 93.62 123 GLU A N 1
ATOM 951 C CA . GLU A 1 123 ? 7.469 2.860 0.767 1.00 93.62 123 GLU A CA 1
ATOM 952 C C . GLU A 1 123 ? 8.042 1.785 -0.174 1.00 93.62 123 GLU A C 1
ATOM 954 O O . GLU A 1 123 ? 9.187 1.906 -0.610 1.00 93.62 123 GLU A O 1
ATOM 959 N N . LEU A 1 124 ? 7.275 0.740 -0.514 1.00 94.31 124 LEU A N 1
ATOM 960 C CA . LEU A 1 124 ? 7.748 -0.331 -1.398 1.00 94.31 124 LEU A CA 1
ATOM 961 C C . LEU A 1 124 ? 8.084 0.145 -2.812 1.00 94.31 124 LEU A C 1
ATOM 963 O O . LEU A 1 124 ? 8.923 -0.493 -3.440 1.00 94.31 124 LEU A O 1
ATOM 967 N N . TRP A 1 125 ? 7.511 1.263 -3.278 1.00 91.75 125 TRP A N 1
ATOM 968 C CA . TRP A 1 125 ? 7.786 1.799 -4.618 1.00 91.75 125 TRP A CA 1
ATOM 969 C C . TRP A 1 125 ? 9.293 1.969 -4.872 1.00 91.75 125 TRP A C 1
ATOM 971 O O . TRP A 1 125 ? 9.801 1.633 -5.939 1.00 91.75 125 TRP A O 1
ATOM 981 N N . LYS A 1 126 ? 10.051 2.367 -3.842 1.00 94.06 126 LYS A N 1
ATOM 982 C CA . LYS A 1 126 ? 11.502 2.592 -3.928 1.00 94.06 126 LYS A CA 1
ATOM 983 C C . LYS A 1 126 ? 12.279 1.356 -4.364 1.00 94.06 126 LYS A C 1
ATOM 985 O O . LYS A 1 126 ? 13.330 1.486 -4.977 1.00 94.06 126 LYS A O 1
ATOM 990 N N . LYS A 1 127 ? 11.793 0.154 -4.042 1.00 94.56 127 LYS A N 1
ATOM 991 C CA . LYS A 1 127 ? 12.483 -1.096 -4.396 1.00 94.56 127 LYS A CA 1
ATOM 992 C C . LYS A 1 127 ? 12.561 -1.315 -5.899 1.00 94.56 127 LYS A C 1
ATOM 994 O O . LYS A 1 127 ? 13.525 -1.912 -6.367 1.00 94.56 127 LYS A O 1
ATOM 999 N N . THR A 1 128 ? 11.556 -0.837 -6.622 1.00 94.69 128 THR A N 1
ATOM 1000 C CA . THR A 1 128 ? 11.479 -0.964 -8.073 1.00 94.69 128 THR A CA 1
ATOM 1001 C C . THR A 1 128 ? 11.931 0.321 -8.774 1.00 94.69 128 THR A C 1
ATOM 1003 O O . THR A 1 128 ? 12.586 0.222 -9.806 1.00 94.69 128 THR A O 1
ATOM 1006 N N . ASP A 1 129 ? 11.676 1.507 -8.212 1.00 95.44 129 ASP A N 1
ATOM 1007 C CA . ASP A 1 129 ? 11.972 2.799 -8.865 1.00 95.44 129 ASP A CA 1
ATOM 1008 C C . ASP A 1 129 ? 13.415 3.288 -8.700 1.00 95.44 129 ASP A C 1
ATOM 1010 O O . ASP A 1 129 ? 13.911 4.057 -9.523 1.00 95.44 129 ASP A O 1
ATOM 1014 N N . GLU A 1 130 ? 14.102 2.864 -7.637 1.00 95.81 130 GLU A N 1
ATOM 1015 C CA . GLU A 1 130 ? 15.432 3.378 -7.269 1.00 95.81 130 GLU A CA 1
ATOM 1016 C C . GLU A 1 130 ? 16.564 2.365 -7.528 1.00 95.81 130 GLU A C 1
ATOM 1018 O O . GLU A 1 130 ? 17.649 2.457 -6.944 1.00 95.81 130 GLU A O 1
ATOM 1023 N N . VAL A 1 131 ? 16.324 1.399 -8.419 1.00 94.25 131 VAL A N 1
ATOM 1024 C CA . VAL A 1 131 ? 17.330 0.456 -8.940 1.00 94.25 131 VAL A CA 1
ATOM 1025 C C . VAL A 1 131 ? 17.667 0.783 -10.396 1.00 94.25 131 VAL A C 1
ATOM 1027 O O . VAL A 1 131 ? 16.841 1.339 -11.104 1.00 94.25 131 VAL A O 1
ATOM 1030 N N . GLY A 1 132 ? 18.877 0.457 -10.858 1.00 94.81 132 GLY A N 1
ATOM 1031 C CA . GLY A 1 132 ? 19.318 0.870 -12.197 1.00 94.81 132 GLY A CA 1
ATOM 1032 C C . GLY A 1 132 ? 19.427 2.395 -12.312 1.00 94.81 132 GLY A C 1
ATOM 1033 O O . GLY A 1 132 ? 20.038 3.038 -11.452 1.00 94.81 132 GLY A O 1
ATOM 1034 N N . HIS A 1 133 ? 18.837 2.968 -13.362 1.00 96.31 133 HIS A N 1
ATOM 1035 C CA . HIS A 1 133 ? 18.658 4.414 -13.510 1.00 96.31 133 HIS A CA 1
ATOM 1036 C C . HIS A 1 133 ? 17.543 4.892 -12.594 1.00 96.31 133 HIS A C 1
ATOM 1038 O O . HIS A 1 133 ? 16.417 4.432 -12.693 1.00 96.31 133 HIS A O 1
ATOM 1044 N N . LYS A 1 134 ? 17.833 5.802 -11.674 1.00 96.62 134 LYS A N 1
ATOM 1045 C CA . LYS A 1 134 ? 16.924 6.099 -10.563 1.00 96.62 134 LYS A CA 1
ATOM 1046 C C . LYS A 1 134 ? 15.825 7.083 -10.944 1.00 96.62 134 LYS A C 1
ATOM 1048 O O . LYS A 1 134 ? 16.104 8.063 -11.636 1.00 96.62 134 LYS A O 1
ATOM 1053 N N . LEU A 1 135 ? 14.622 6.904 -10.390 1.00 94.75 135 LEU A N 1
ATOM 1054 C CA . LEU A 1 135 ? 13.560 7.915 -10.477 1.00 94.75 135 LEU A CA 1
ATOM 1055 C C .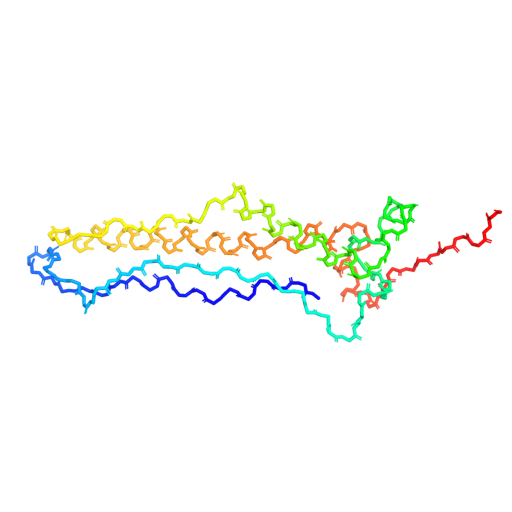 LEU A 1 135 ? 14.052 9.272 -9.957 1.00 94.75 135 LEU A C 1
ATOM 1057 O O . LEU A 1 135 ? 13.899 10.274 -10.647 1.00 94.75 135 LEU A O 1
ATOM 1061 N N . SER A 1 136 ? 14.737 9.300 -8.811 1.00 93.94 136 SER A N 1
ATOM 1062 C CA . SER A 1 136 ? 15.348 10.526 -8.270 1.00 93.94 136 SER A CA 1
ATOM 1063 C C . SER A 1 136 ? 16.312 11.235 -9.240 1.00 93.94 136 SER A C 1
ATOM 1065 O O . SER A 1 136 ? 16.417 12.466 -9.238 1.00 93.94 136 SER A O 1
ATOM 1067 N N . THR A 1 137 ? 16.998 10.491 -10.114 1.00 94.62 137 THR A N 1
ATOM 1068 C CA . THR A 1 137 ? 17.805 11.075 -11.194 1.00 94.62 137 THR A CA 1
ATOM 1069 C C . THR A 1 137 ? 16.906 11.706 -12.253 1.00 94.62 137 THR A C 1
ATOM 1071 O O . THR A 1 137 ? 17.077 12.885 -12.540 1.00 94.62 137 THR A O 1
ATOM 1074 N N . VAL A 1 138 ? 15.902 10.983 -12.758 1.00 93.50 138 VAL A N 1
ATOM 1075 C CA . VAL A 1 138 ? 14.943 11.519 -13.744 1.00 93.50 138 VAL A CA 1
ATOM 1076 C C . VAL A 1 138 ? 14.229 12.768 -13.219 1.00 93.50 138 VAL A C 1
ATOM 1078 O O . VAL A 1 138 ? 14.070 13.735 -13.954 1.00 93.50 138 VAL A O 1
ATOM 1081 N N . GLU A 1 139 ? 13.819 12.790 -11.950 1.00 93.44 139 GLU A N 1
ATOM 1082 C CA . GLU A 1 139 ? 13.145 13.947 -11.346 1.00 93.44 139 GLU A CA 1
ATOM 1083 C C . GLU A 1 139 ? 14.055 15.176 -11.239 1.00 93.44 139 GLU A C 1
ATOM 1085 O O . GLU A 1 139 ? 13.580 16.305 -11.358 1.00 93.44 139 GLU A O 1
ATOM 1090 N N . SER A 1 140 ? 15.356 14.971 -11.015 1.00 95.50 140 SER A N 1
ATOM 1091 C CA . SER A 1 140 ? 16.318 16.068 -10.858 1.00 95.50 140 SER A CA 1
ATOM 1092 C C . SER A 1 140 ? 16.869 16.593 -12.184 1.00 95.50 140 SER A C 1
ATOM 1094 O O . SER A 1 140 ? 17.167 17.784 -12.277 1.00 95.50 140 SER A O 1
ATOM 1096 N N . THR A 1 141 ? 16.994 15.743 -13.206 1.00 95.44 141 THR A N 1
ATOM 1097 C CA . THR A 1 141 ? 17.584 16.116 -14.504 1.00 95.44 141 THR A CA 1
ATOM 1098 C C . THR A 1 141 ? 16.552 16.275 -15.618 1.00 95.44 141 THR A C 1
ATOM 1100 O O . THR A 1 141 ? 16.802 16.982 -16.589 1.00 95.44 141 THR A O 1
ATOM 1103 N N . GLY A 1 142 ? 15.389 15.635 -15.495 1.00 93.75 142 GLY A N 1
ATOM 1104 C CA . GLY A 1 142 ? 14.413 15.486 -16.576 1.00 93.75 142 GLY A CA 1
ATOM 1105 C C . GLY A 1 142 ? 14.811 14.448 -17.632 1.00 93.75 142 GLY A C 1
ATOM 1106 O O . GLY A 1 142 ? 14.117 14.319 -18.639 1.00 93.75 142 GLY A O 1
ATOM 1107 N N . GLU A 1 143 ? 15.910 13.716 -17.428 1.00 93.31 143 GLU A N 1
ATOM 1108 C CA . GLU A 1 143 ? 16.481 12.808 -18.425 1.00 93.31 143 GLU A CA 1
ATOM 1109 C C . GLU A 1 143 ? 16.120 11.348 -18.134 1.00 93.31 143 GLU A C 1
ATOM 1111 O O . GLU A 1 143 ? 16.489 10.784 -17.098 1.00 93.31 143 GLU A O 1
ATOM 1116 N N . CYS A 1 144 ? 15.415 10.726 -19.081 1.00 94.25 144 CYS A N 1
ATOM 1117 C CA . CYS A 1 144 ? 15.149 9.292 -19.062 1.00 94.25 144 CYS A CA 1
ATOM 1118 C C . CYS A 1 144 ? 16.393 8.465 -19.370 1.00 94.25 144 CYS A C 1
ATOM 1120 O O . CYS A 1 144 ? 17.300 8.926 -20.062 1.00 94.25 144 CYS A O 1
ATOM 1122 N N . TYR A 1 145 ? 16.390 7.215 -18.903 1.00 95.44 145 TYR A N 1
ATOM 1123 C CA . TYR A 1 145 ? 17.391 6.239 -19.304 1.00 95.44 145 TYR A CA 1
ATOM 1124 C C . TYR A 1 145 ? 17.385 6.035 -20.825 1.00 95.44 145 TYR A C 1
ATOM 1126 O O . TYR A 1 145 ? 16.335 5.803 -21.431 1.00 95.44 145 TYR A O 1
ATOM 1134 N N . ASP A 1 146 ? 18.571 6.115 -21.421 1.00 93.75 146 ASP A N 1
ATOM 1135 C CA . ASP A 1 146 ? 18.795 5.869 -22.841 1.00 93.75 146 ASP A CA 1
ATOM 1136 C C . ASP A 1 146 ? 19.113 4.386 -23.053 1.00 93.75 146 ASP A C 1
ATOM 1138 O O . ASP A 1 146 ? 20.212 3.915 -22.746 1.00 93.75 146 ASP A O 1
ATOM 1142 N N . HIS A 1 147 ? 18.128 3.645 -23.563 1.00 87.75 147 HIS A N 1
ATOM 1143 C CA . HIS A 1 147 ? 18.288 2.246 -23.948 1.00 87.75 147 HIS A CA 1
ATOM 1144 C C . HIS A 1 147 ? 19.107 2.178 -25.230 1.00 87.75 147 HIS A C 1
ATOM 1146 O O . HIS A 1 147 ? 18.567 2.064 -26.331 1.00 87.75 147 HIS A O 1
ATOM 1152 N N . LYS A 1 148 ? 20.429 2.256 -25.089 1.00 80.81 148 LYS A N 1
ATOM 1153 C CA . LYS A 1 148 ? 21.345 1.967 -26.188 1.00 80.81 148 LYS A CA 1
ATOM 1154 C C . LYS A 1 148 ? 21.301 0.472 -26.451 1.00 80.81 148 LYS A C 1
ATOM 1156 O O . LYS A 1 148 ? 22.027 -0.300 -25.835 1.00 80.81 148 LYS A O 1
ATOM 1161 N N . ILE A 1 149 ? 20.400 0.065 -27.333 1.00 60.62 149 ILE A N 1
ATOM 1162 C CA . ILE A 1 149 ? 20.467 -1.258 -27.932 1.00 60.62 149 ILE A CA 1
ATOM 1163 C C . ILE A 1 149 ? 21.671 -1.196 -28.870 1.00 60.62 149 ILE A C 1
ATOM 1165 O O . ILE A 1 149 ? 21.627 -0.479 -29.869 1.00 60.62 149 ILE A O 1
ATOM 1169 N N . ASP A 1 150 ? 22.766 -1.870 -28.518 1.00 57.41 150 ASP A N 1
ATOM 1170 C CA . ASP A 1 150 ? 23.869 -2.068 -29.455 1.00 57.41 150 ASP A CA 1
ATOM 1171 C C . ASP A 1 150 ? 23.314 -2.851 -30.652 1.00 57.41 150 ASP A C 1
ATOM 1173 O O . ASP A 1 150 ? 23.074 -4.058 -30.588 1.00 57.41 150 ASP A O 1
ATOM 1177 N N . GLU A 1 151 ? 23.061 -2.148 -31.756 1.00 50.94 151 GLU A N 1
ATOM 1178 C CA . GLU A 1 151 ? 22.783 -2.756 -33.052 1.00 50.94 151 GLU A CA 1
ATOM 1179 C C . GLU A 1 151 ? 24.088 -3.373 -33.584 1.00 50.94 151 GLU A C 1
ATOM 1181 O O . GLU A 1 151 ? 24.748 -2.807 -34.455 1.00 50.94 151 GLU A O 1
ATOM 1186 N N . GLY A 1 152 ? 24.527 -4.509 -33.035 1.00 55.47 152 GLY A N 1
ATOM 1187 C CA . GLY A 1 152 ? 25.757 -5.125 -33.526 1.00 55.47 152 GLY A CA 1
ATOM 1188 C C . GLY A 1 152 ? 26.155 -6.465 -32.922 1.00 55.47 152 GLY A C 1
ATOM 1189 O O . GLY A 1 152 ? 26.972 -6.497 -32.008 1.00 55.47 152 GLY A O 1
ATOM 1190 N N . SER A 1 153 ? 25.692 -7.557 -33.543 1.00 41.34 153 SER A N 1
ATOM 1191 C CA . SER A 1 153 ? 26.563 -8.534 -34.235 1.00 41.34 153 SER A CA 1
ATOM 1192 C C . SER A 1 153 ? 25.741 -9.553 -35.019 1.00 41.34 153 SER A C 1
ATOM 1194 O O . SER A 1 153 ? 24.953 -10.273 -34.365 1.00 41.34 153 SER A O 1
#

Secondary structure (DSSP, 8-state):
-EE--------PPPEEEETTEEEEESS----------EE--SS--TTSBPSSSTTSSHHHHHTT--BHHHHHHHHHHHHHHHHHHSPPPPPP---TT-BHHHHHHHHHHHHHHHHHHHHHHHTTHHHHHTSSS-HHHHHHH-PPP--------

Foldseek 3Di:
DWDWPDDDDPDDFDFDDDPQFTADTPDDDDDDDDTDTDDDDDPDDQAAFAQAFQLQDPVCLVVVVGGPVSLVVVLVVLLVVLPVVPPQQDQDDDDGGHGPVVVVVSSVVNVVSNVVSVVVSVVSNCNGQCPRGHPVNCVVPVGGRDSPPPPDD

Nearest PDB structures (foldseek):
  1yov-assembly1_A  TM=3.936E-01  e=2.787E+00  Homo sapiens
  3dbl-assembly1_G  TM=3.888E-01  e=2.972E+00  Homo sapiens

Solvent-accessible surface area (backbone atoms only — not comparable to full-atom values): 9077 Å² total; per-residue (Å²): 92,63,46,64,79,78,87,75,79,85,80,71,74,54,70,45,66,57,98,61,21,26,70,42,62,77,55,92,82,81,94,80,86,85,87,58,84,44,77,46,64,80,93,63,52,53,83,39,71,22,49,31,2,39,19,46,29,72,67,28,50,77,71,67,40,27,21,33,38,48,28,45,48,47,43,51,48,53,52,52,51,46,59,74,75,44,77,76,70,71,78,64,93,82,59,74,67,39,41,49,69,60,48,54,52,40,49,53,53,40,50,52,48,41,52,50,51,53,50,56,59,64,58,50,55,52,74,32,36,60,32,62,39,31,45,73,51,29,76,73,70,71,54,62,54,79,83,78,72,80,90,76,135

Radius of gyration: 22.59 Å; Cα contacts (8 Å, |Δi|>4): 197; chains: 1; bounding box: 50×29×71 Å

Mean predicted aligned error: 6.37 Å